Protein AF-A0A519W8C9-F1 (afdb_monomer_lite)

Secondary structure (DSSP, 8-state):
-------PPP--HHHHHHHHHHHHHHHHHHHHHSPPHHHHHHHHHHH--SHHHHHHHHHHHHHHHTT-HHHHHHHHHHHHTS---HHHHHHHHHHSPPPP-----------

pLDDT: mean 79.8, std 12.09, range [43.94, 95.12]

Structure (mmCIF, N/CA/C/O backbone):
data_AF-A0A519W8C9-F1
#
_entry.id   AF-A0A519W8C9-F1
#
loop_
_atom_site.group_PDB
_atom_site.id
_atom_site.type_symbol
_atom_site.label_atom_id
_atom_site.label_alt_id
_atom_site.label_comp_id
_atom_site.label_asym_id
_atom_site.label_entity_id
_atom_site.label_seq_id
_atom_site.pdbx_PDB_ins_code
_atom_site.Cartn_x
_atom_site.Cartn_y
_atom_site.Cartn_z
_atom_site.occupancy
_atom_site.B_iso_or_equiv
_atom_site.auth_seq_id
_atom_site.auth_comp_id
_atom_site.auth_asym_id
_atom_site.auth_atom_id
_atom_site.pdbx_PDB_model_num
ATOM 1 N N . MET A 1 1 ? 55.620 5.987 -54.982 1.00 43.94 1 MET A N 1
ATOM 2 C CA . MET A 1 1 ? 54.775 4.974 -54.317 1.00 43.94 1 MET A CA 1
ATOM 3 C C . MET A 1 1 ? 53.978 5.695 -53.253 1.00 43.94 1 MET A C 1
ATOM 5 O O . MET A 1 1 ? 54.571 6.115 -52.272 1.00 43.94 1 MET A O 1
ATOM 9 N N . GLU A 1 2 ? 52.681 5.900 -53.456 1.00 46.25 2 GLU A N 1
ATOM 10 C CA . GLU A 1 2 ? 51.844 6.570 -52.458 1.00 46.25 2 GLU A CA 1
ATOM 11 C C . GLU A 1 2 ? 50.663 5.658 -52.134 1.00 46.25 2 GLU A C 1
ATOM 13 O O . GLU A 1 2 ? 49.745 5.472 -52.930 1.00 46.25 2 GLU A O 1
ATOM 18 N N . GLN A 1 3 ? 50.754 4.983 -50.989 1.00 51.84 3 GLN A N 1
ATOM 19 C CA . GLN A 1 3 ? 49.694 4.116 -50.492 1.00 51.84 3 GLN A CA 1
ATOM 20 C C . GLN A 1 3 ? 48.694 4.973 -49.718 1.00 51.84 3 GLN A C 1
ATOM 22 O O . GLN A 1 3 ? 48.866 5.239 -48.529 1.00 51.84 3 GLN A O 1
ATOM 27 N N . VAL A 1 4 ? 47.638 5.413 -50.404 1.00 57.66 4 VAL A N 1
ATOM 28 C CA . VAL A 1 4 ? 46.504 6.103 -49.781 1.00 57.66 4 VAL A CA 1
ATOM 29 C C . VAL A 1 4 ? 45.791 5.113 -48.856 1.00 57.66 4 VAL A C 1
ATOM 31 O O . VAL A 1 4 ? 45.045 4.238 -49.303 1.00 57.66 4 VAL A O 1
ATOM 34 N N . GLN A 1 5 ? 46.035 5.228 -47.549 1.00 60.78 5 GLN A N 1
ATOM 35 C CA . GLN A 1 5 ? 45.353 4.427 -46.536 1.00 60.78 5 GLN A CA 1
ATOM 36 C C . GLN A 1 5 ? 43.842 4.695 -46.592 1.00 60.78 5 GLN A C 1
ATOM 38 O O . GLN A 1 5 ? 43.345 5.733 -46.150 1.00 60.78 5 GLN A O 1
ATOM 43 N N . LYS A 1 6 ? 43.082 3.736 -47.130 1.00 59.72 6 LYS A N 1
ATOM 44 C CA . LYS A 1 6 ? 41.616 3.759 -47.110 1.00 59.72 6 LYS A CA 1
ATOM 45 C C . LYS A 1 6 ? 41.137 3.652 -45.660 1.00 59.72 6 LYS A C 1
ATOM 47 O O . LYS A 1 6 ? 41.199 2.581 -45.057 1.00 59.72 6 LYS A O 1
ATOM 52 N N . LYS A 1 7 ? 40.637 4.757 -45.095 1.00 62.62 7 LYS A N 1
ATOM 53 C CA . LYS A 1 7 ? 39.980 4.767 -43.778 1.00 62.62 7 LYS A CA 1
ATOM 54 C C . LYS A 1 7 ? 38.818 3.765 -43.788 1.00 62.62 7 LYS A C 1
ATOM 56 O O . LYS A 1 7 ? 37.851 3.946 -44.527 1.00 62.62 7 LYS A O 1
ATOM 61 N N . LYS A 1 8 ? 38.906 2.707 -42.971 1.00 63.75 8 LYS A N 1
ATOM 62 C CA . LYS A 1 8 ? 37.809 1.746 -42.776 1.00 63.75 8 LYS A CA 1
ATOM 63 C C . LYS A 1 8 ? 36.583 2.504 -42.253 1.00 63.75 8 LYS A C 1
ATOM 65 O O . LYS A 1 8 ? 36.662 3.160 -41.213 1.00 63.75 8 LYS A O 1
ATOM 70 N N . LYS A 1 9 ? 35.460 2.450 -42.981 1.00 66.25 9 LYS A N 1
ATOM 71 C CA . LYS A 1 9 ? 34.172 2.975 -42.501 1.00 66.25 9 LYS A CA 1
ATOM 72 C C . LYS A 1 9 ? 33.843 2.250 -41.195 1.00 66.25 9 LYS A C 1
ATOM 74 O O . LYS A 1 9 ? 33.761 1.030 -41.184 1.00 66.25 9 LYS A O 1
ATOM 79 N N . LYS A 1 10 ? 33.707 2.994 -40.093 1.00 67.88 10 LYS A N 1
ATOM 80 C CA . LYS A 1 10 ? 33.289 2.422 -38.808 1.00 67.88 10 LYS A CA 1
ATOM 81 C C . LYS A 1 10 ? 31.873 1.873 -38.961 1.00 67.88 10 LYS A C 1
ATOM 83 O O . LYS A 1 10 ? 30.956 2.634 -39.277 1.00 67.88 10 LYS A O 1
ATOM 88 N N . ASP A 1 11 ? 31.704 0.578 -38.724 1.00 76.50 11 ASP A N 1
ATOM 89 C CA . ASP A 1 11 ? 30.386 -0.037 -38.672 1.00 76.50 11 ASP A CA 1
ATOM 90 C C . ASP A 1 11 ? 29.624 0.528 -37.476 1.00 76.50 11 ASP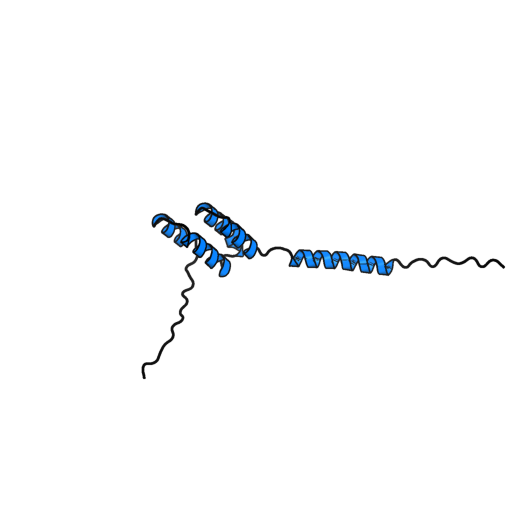 A C 1
ATOM 92 O O . ASP A 1 11 ? 30.017 0.358 -36.326 1.00 76.50 11 ASP A O 1
ATOM 96 N N . LYS A 1 12 ? 28.527 1.238 -37.751 1.00 79.06 12 LYS A N 1
ATOM 97 C CA . LYS A 1 12 ? 27.653 1.808 -36.715 1.00 79.06 12 LYS A CA 1
ATOM 98 C C . LYS A 1 12 ? 26.656 0.783 -36.162 1.00 79.06 12 LYS A C 1
ATOM 100 O O . LYS A 1 12 ? 25.998 1.061 -35.169 1.00 79.06 12 LYS A O 1
ATOM 105 N N . LYS A 1 13 ? 26.558 -0.409 -36.771 1.00 80.94 13 LYS A N 1
ATOM 106 C CA . LYS A 1 13 ? 25.659 -1.501 -36.346 1.00 80.94 13 LYS A CA 1
ATOM 107 C C . LYS A 1 13 ? 25.809 -1.872 -34.858 1.00 80.94 13 LYS A C 1
ATOM 109 O O . LYS A 1 13 ? 24.781 -1.941 -34.189 1.00 80.94 13 LYS A O 1
ATOM 114 N N . PRO A 1 14 ? 27.030 -2.025 -34.301 1.00 87.19 14 PRO A N 1
ATOM 115 C CA . PRO A 1 14 ? 27.206 -2.314 -32.878 1.00 87.19 14 PRO A CA 1
ATOM 116 C C . PRO A 1 14 ? 26.705 -1.175 -31.984 1.00 87.19 14 PRO A C 1
ATOM 118 O O . PRO A 1 14 ? 26.200 -1.425 -30.898 1.00 87.19 14 PRO A O 1
ATOM 121 N N . LEU A 1 15 ? 26.795 0.075 -32.453 1.00 87.06 15 LEU A N 1
ATOM 122 C CA . LEU A 1 15 ? 26.340 1.247 -31.706 1.00 87.06 15 LEU A CA 1
ATOM 123 C C . LEU A 1 15 ? 24.809 1.288 -31.596 1.00 87.06 15 LEU A C 1
ATOM 125 O O . LEU A 1 15 ? 24.284 1.605 -30.535 1.00 87.06 15 LEU A O 1
ATOM 129 N N . TYR A 1 16 ? 24.092 0.919 -32.662 1.00 89.69 16 TYR A N 1
ATOM 130 C CA . TYR A 1 16 ? 22.630 0.802 -32.627 1.00 89.69 16 TYR A CA 1
ATOM 131 C C . TYR A 1 16 ? 22.162 -0.351 -31.735 1.00 89.69 16 TYR A C 1
ATOM 133 O O . TYR A 1 16 ? 21.190 -0.194 -31.003 1.00 89.69 16 TYR A O 1
ATOM 141 N N . ILE A 1 17 ? 22.874 -1.482 -31.752 1.00 90.38 17 ILE A N 1
ATOM 142 C CA . ILE A 1 17 ? 22.605 -2.619 -30.858 1.00 90.38 17 ILE A CA 1
ATOM 143 C C . ILE A 1 17 ? 22.821 -2.214 -29.395 1.00 90.38 17 ILE A C 1
ATOM 145 O O . ILE A 1 17 ? 21.973 -2.494 -28.551 1.00 90.38 17 ILE A O 1
ATOM 149 N N . LEU A 1 18 ? 23.910 -1.496 -29.102 1.00 91.19 18 LEU A N 1
ATOM 150 C CA . LEU A 1 18 ? 24.197 -0.985 -27.762 1.00 91.19 18 LEU A CA 1
ATOM 151 C C . LEU A 1 18 ? 23.124 0.004 -27.289 1.00 91.19 18 LEU A C 1
ATOM 153 O O . LEU A 1 18 ? 22.672 -0.070 -26.150 1.00 91.19 18 LEU A O 1
ATOM 157 N N . PHE A 1 19 ? 22.690 0.909 -28.169 1.00 93.75 19 PHE A N 1
ATOM 158 C CA . PHE A 1 19 ? 21.631 1.863 -27.853 1.00 93.75 19 PHE A CA 1
ATOM 159 C C . PHE A 1 19 ? 20.293 1.162 -27.591 1.00 93.75 19 PHE A C 1
ATOM 161 O O . PHE A 1 19 ? 19.629 1.463 -26.603 1.00 93.75 19 PHE A O 1
ATOM 168 N N . GLY A 1 20 ? 19.926 0.182 -28.422 1.00 94.44 20 GLY A N 1
ATOM 169 C CA . GLY A 1 20 ? 18.727 -0.631 -28.210 1.00 94.44 20 GLY A CA 1
ATOM 170 C C . GLY A 1 20 ? 18.757 -1.370 -26.871 1.00 94.44 20 GLY A C 1
ATOM 171 O O . GLY A 1 20 ? 17.765 -1.358 -26.145 1.00 94.44 20 GLY A O 1
ATOM 172 N N . PHE A 1 21 ? 19.912 -1.933 -26.503 1.00 94.75 21 PHE A N 1
ATOM 173 C CA . PHE A 1 21 ? 20.099 -2.564 -25.199 1.00 94.75 21 PHE A CA 1
ATOM 174 C C . PHE A 1 21 ? 19.929 -1.570 -24.045 1.00 94.75 21 PHE A C 1
ATOM 176 O O . PHE A 1 21 ? 19.213 -1.865 -23.097 1.00 94.75 21 PHE A O 1
ATOM 183 N N . LEU A 1 22 ? 20.523 -0.377 -24.136 1.00 94.69 22 LEU A N 1
ATOM 184 C CA . LEU A 1 22 ? 20.382 0.679 -23.126 1.00 94.69 22 LEU A CA 1
ATOM 185 C C . LEU A 1 22 ? 18.927 1.114 -22.931 1.00 94.6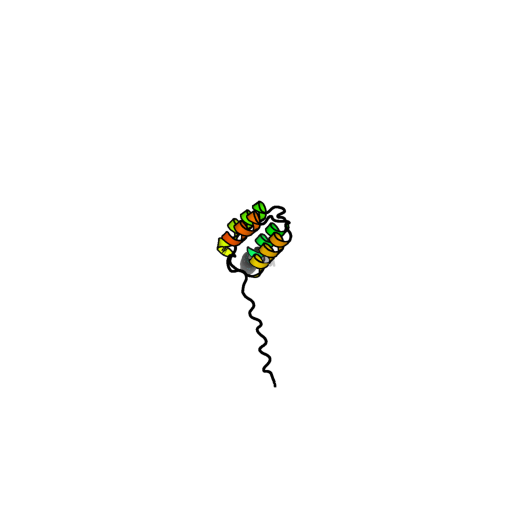9 22 LEU A C 1
ATOM 187 O O . LEU A 1 22 ? 18.478 1.254 -21.795 1.00 94.69 22 LEU A O 1
ATOM 191 N N . VAL A 1 23 ? 18.183 1.298 -24.024 1.00 95.12 23 VAL A N 1
ATOM 192 C CA . VAL A 1 23 ? 16.764 1.676 -23.966 1.00 95.12 23 VAL A CA 1
ATOM 193 C C . VAL A 1 23 ? 15.928 0.558 -23.344 1.00 95.12 23 VAL A C 1
ATOM 195 O O . VAL A 1 23 ? 15.131 0.819 -22.444 1.00 95.12 23 VAL A O 1
ATOM 198 N N . PHE A 1 24 ? 16.133 -0.688 -23.777 1.00 94.94 24 PHE A N 1
ATOM 199 C CA . PHE A 1 24 ? 15.428 -1.842 -23.220 1.00 94.94 24 PHE A CA 1
ATOM 200 C C . PHE A 1 24 ? 15.736 -2.031 -21.731 1.00 94.94 24 PHE A C 1
ATOM 202 O O . PHE A 1 24 ? 14.828 -2.210 -20.925 1.00 94.94 24 PHE A O 1
ATOM 209 N N . PHE A 1 25 ? 17.009 -1.936 -21.352 1.00 94.50 25 PHE A N 1
ATOM 210 C CA . PHE A 1 25 ? 17.440 -2.073 -19.968 1.00 94.50 25 PHE A CA 1
ATOM 211 C C . PHE A 1 25 ? 16.893 -0.939 -19.093 1.00 94.50 25 PHE A C 1
ATOM 213 O O . PHE A 1 25 ? 16.413 -1.193 -17.993 1.00 94.50 25 PHE A O 1
ATOM 220 N N . GLY A 1 26 ? 16.878 0.300 -19.594 1.00 93.12 26 GLY A N 1
ATOM 221 C CA . GLY A 1 26 ? 16.255 1.429 -18.901 1.00 93.12 26 GLY A CA 1
ATOM 222 C C . GLY A 1 26 ? 14.760 1.214 -18.648 1.00 93.12 26 GLY A C 1
ATOM 223 O O . GLY A 1 26 ? 14.294 1.416 -17.528 1.00 93.12 26 GLY A O 1
ATOM 224 N N . LEU A 1 27 ? 14.022 0.732 -19.655 1.00 90.88 27 LEU A N 1
ATOM 225 C CA . LEU A 1 27 ? 12.606 0.371 -19.512 1.00 90.88 27 LEU A CA 1
ATOM 226 C C . LEU A 1 27 ? 12.399 -0.768 -18.508 1.00 90.88 27 LEU A C 1
ATOM 228 O O . LEU A 1 27 ? 11.477 -0.717 -17.698 1.00 90.88 27 LEU A O 1
ATOM 232 N N . PHE A 1 28 ? 13.267 -1.777 -18.529 1.00 92.06 28 PHE A N 1
ATOM 233 C CA . PHE A 1 28 ? 13.204 -2.903 -17.604 1.00 92.06 28 PHE A CA 1
ATOM 234 C C . PHE A 1 28 ? 13.404 -2.462 -16.149 1.00 92.06 28 PHE A C 1
ATOM 236 O O . PHE A 1 28 ? 12.600 -2.798 -15.282 1.00 92.06 28 PHE A O 1
ATOM 243 N N . ILE A 1 29 ? 14.430 -1.646 -15.888 1.00 90.06 29 ILE A N 1
ATOM 244 C CA . ILE A 1 29 ? 14.673 -1.085 -14.555 1.00 90.06 29 ILE A CA 1
ATOM 245 C C . ILE A 1 29 ? 13.501 -0.205 -14.120 1.00 90.06 29 ILE A C 1
ATOM 247 O O . ILE A 1 29 ? 13.064 -0.319 -12.979 1.00 90.06 29 ILE A O 1
ATOM 251 N N . TYR A 1 30 ? 12.948 0.622 -15.010 1.00 86.50 30 TYR A N 1
ATOM 252 C CA . TYR A 1 30 ? 11.770 1.442 -14.710 1.00 86.50 30 TYR A CA 1
ATOM 253 C C . TYR A 1 30 ? 10.560 0.599 -14.277 1.00 86.50 30 TYR A C 1
ATOM 255 O O . TYR A 1 30 ? 9.895 0.930 -13.298 1.00 86.50 30 TYR A O 1
ATOM 263 N N . LEU A 1 31 ? 10.301 -0.523 -14.954 1.00 82.75 31 LEU A N 1
ATOM 264 C CA . LEU A 1 31 ? 9.199 -1.418 -14.594 1.00 82.75 31 LEU A CA 1
ATOM 265 C C . LEU A 1 31 ? 9.411 -2.105 -13.237 1.00 82.75 31 LEU A C 1
ATOM 267 O O . LEU A 1 31 ? 8.448 -2.259 -12.492 1.00 82.75 31 LEU A O 1
ATOM 271 N N . ILE A 1 32 ? 10.648 -2.480 -12.897 1.00 82.75 32 ILE A N 1
ATOM 272 C CA . ILE A 1 32 ? 10.970 -3.129 -11.612 1.00 82.75 32 ILE A CA 1
ATOM 273 C C . ILE A 1 32 ? 11.014 -2.131 -10.452 1.00 82.75 32 ILE A C 1
ATOM 275 O O . ILE A 1 32 ? 10.683 -2.475 -9.322 1.00 82.75 32 ILE A O 1
ATOM 279 N N . THR A 1 33 ? 11.439 -0.895 -10.712 1.00 77.75 33 THR A N 1
ATOM 280 C CA . THR A 1 33 ? 11.571 0.144 -9.678 1.00 77.75 33 THR A CA 1
ATOM 281 C C . THR A 1 33 ? 10.263 0.859 -9.368 1.00 77.75 33 THR A C 1
ATOM 283 O O . THR A 1 33 ? 10.221 1.625 -8.404 1.00 77.75 33 THR A O 1
ATOM 286 N N . ARG A 1 34 ? 9.189 0.620 -10.138 1.00 72.94 34 ARG 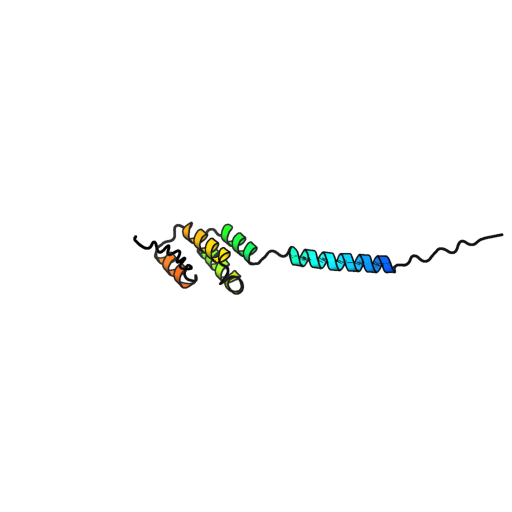A N 1
ATOM 287 C CA . ARG A 1 34 ? 7.869 1.166 -9.820 1.00 72.94 34 ARG A CA 1
ATOM 288 C C . ARG A 1 34 ? 7.441 0.643 -8.440 1.00 72.94 34 ARG A C 1
ATOM 290 O O . ARG A 1 34 ? 7.314 -0.572 -8.283 1.00 72.94 34 ARG A O 1
ATOM 297 N N . PRO A 1 35 ? 7.216 1.523 -7.447 1.00 71.81 35 PRO A N 1
ATOM 298 C CA . PRO A 1 35 ? 6.767 1.088 -6.132 1.00 71.81 35 PRO A CA 1
ATOM 299 C C . PRO A 1 35 ? 5.433 0.354 -6.273 1.00 71.81 35 PRO A C 1
ATOM 301 O O . PRO A 1 35 ? 4.577 0.753 -7.068 1.00 71.81 35 PRO A O 1
ATOM 304 N N . SER A 1 36 ? 5.264 -0.739 -5.530 1.00 80.12 36 SER A N 1
ATOM 305 C CA . SER A 1 36 ? 3.981 -1.433 -5.498 1.00 80.12 36 SER A CA 1
ATOM 306 C C . SER A 1 36 ? 2.943 -0.524 -4.843 1.00 80.12 36 SER A C 1
ATOM 308 O O . SER A 1 36 ? 3.255 0.150 -3.854 1.00 80.12 36 SER A O 1
ATOM 310 N N . SER A 1 37 ? 1.706 -0.537 -5.350 1.00 81.38 37 SER A N 1
ATOM 311 C CA . SER A 1 37 ? 0.587 0.208 -4.751 1.00 81.38 37 SER A CA 1
ATOM 312 C C . SER A 1 37 ? 0.448 -0.105 -3.258 1.00 81.38 37 SER A C 1
ATOM 314 O O . SER A 1 37 ? 0.153 0.770 -2.456 1.00 81.38 37 SER A O 1
ATOM 316 N N . GLN A 1 38 ? 0.756 -1.346 -2.875 1.00 83.81 38 GLN A N 1
ATOM 317 C CA . GLN A 1 38 ? 0.809 -1.817 -1.497 1.00 83.81 38 GLN A CA 1
ATOM 318 C C . GLN A 1 38 ? 1.843 -1.063 -0.644 1.00 83.81 38 GLN A C 1
ATOM 320 O O . GLN A 1 38 ? 1.515 -0.549 0.424 1.00 83.81 38 GLN A O 1
ATOM 325 N N . SER A 1 39 ? 3.087 -0.944 -1.123 1.00 84.44 39 SER A N 1
ATOM 326 C CA . SER A 1 39 ? 4.147 -0.229 -0.401 1.00 84.44 39 SER A CA 1
ATOM 327 C C . SER A 1 39 ? 3.834 1.260 -0.228 1.00 84.44 39 SER A C 1
ATOM 329 O O . SER A 1 39 ? 4.117 1.839 0.824 1.00 84.44 39 SER A O 1
ATOM 331 N N . GLU A 1 40 ? 3.211 1.872 -1.237 1.00 87.12 40 GLU A N 1
ATOM 332 C CA . GLU A 1 40 ? 2.789 3.271 -1.211 1.00 87.12 40 GLU A CA 1
ATOM 333 C C . GLU A 1 40 ? 1.633 3.481 -0.224 1.00 87.12 40 GLU A C 1
ATOM 335 O O . GLU A 1 40 ? 1.704 4.365 0.632 1.00 87.12 40 GLU A O 1
ATOM 340 N N . ALA A 1 41 ? 0.635 2.593 -0.246 1.00 88.00 41 ALA A N 1
ATOM 341 C CA . ALA A 1 41 ? -0.497 2.617 0.672 1.00 88.00 41 ALA A CA 1
ATOM 342 C C . ALA A 1 41 ? -0.068 2.432 2.138 1.00 88.00 41 ALA A C 1
ATOM 344 O O . ALA A 1 41 ? -0.503 3.182 3.013 1.00 88.00 41 ALA A O 1
ATOM 345 N N . ILE A 1 42 ? 0.846 1.494 2.418 1.00 88.00 42 ILE A N 1
ATOM 346 C CA . ILE A 1 42 ? 1.407 1.290 3.766 1.00 88.00 42 ILE A CA 1
ATOM 347 C C . ILE A 1 42 ? 2.202 2.523 4.218 1.00 88.00 42 ILE A C 1
ATOM 349 O O . ILE A 1 42 ? 2.143 2.912 5.388 1.00 88.00 42 ILE A O 1
ATOM 353 N N . LYS A 1 43 ? 2.944 3.169 3.312 1.00 88.06 43 LYS A N 1
ATOM 354 C CA . LYS A 1 43 ? 3.684 4.398 3.628 1.00 88.06 43 LYS A CA 1
ATOM 355 C C . LYS A 1 43 ? 2.734 5.542 3.990 1.00 88.06 43 LYS A C 1
ATOM 357 O O . LYS A 1 43 ? 2.962 6.196 5.007 1.00 88.06 43 LYS A O 1
ATOM 362 N N . GLU A 1 44 ? 1.664 5.737 3.221 1.00 88.19 44 GLU A N 1
ATOM 363 C CA . GLU A 1 44 ? 0.634 6.748 3.503 1.00 88.19 44 GLU A CA 1
ATOM 364 C C . GLU A 1 44 ? -0.125 6.461 4.811 1.00 88.19 44 GLU A C 1
ATOM 366 O O . GLU A 1 44 ? -0.330 7.370 5.623 1.00 88.19 44 GLU A O 1
ATOM 371 N N . LEU A 1 45 ? -0.459 5.194 5.085 1.00 89.06 45 LEU A N 1
ATOM 372 C CA . LEU A 1 45 ? -1.042 4.761 6.364 1.00 89.06 45 LEU A CA 1
ATOM 373 C C . LEU A 1 45 ? -0.131 5.087 7.551 1.00 89.06 45 LEU A C 1
ATOM 375 O O . LEU A 1 45 ? -0.594 5.554 8.594 1.00 89.06 45 LEU A O 1
ATOM 379 N N . LYS A 1 46 ? 1.182 4.876 7.410 1.00 85.50 46 LYS A N 1
ATOM 380 C CA . LYS A 1 46 ? 2.150 5.188 8.472 1.00 85.50 46 LYS A CA 1
ATOM 381 C C . LYS A 1 46 ? 2.210 6.682 8.767 1.00 85.50 46 LYS A C 1
ATOM 383 O O . LYS A 1 46 ? 2.273 7.037 9.945 1.00 85.50 46 LYS A O 1
ATOM 388 N N . THR A 1 47 ? 2.134 7.526 7.738 1.00 87.06 47 THR A N 1
ATOM 389 C CA . THR A 1 47 ? 2.115 8.994 7.867 1.00 87.06 47 THR A CA 1
ATOM 390 C C . THR A 1 47 ? 0.757 9.570 8.264 1.00 87.06 47 THR A C 1
ATOM 392 O O . THR A 1 47 ? 0.680 10.749 8.585 1.00 87.06 47 THR A O 1
ATOM 395 N N . SER A 1 48 ? -0.306 8.767 8.251 1.00 86.69 48 SER A N 1
ATOM 396 C CA . SER A 1 48 ? -1.638 9.187 8.688 1.00 86.69 48 SER A CA 1
ATOM 397 C C . SER A 1 48 ? -1.685 9.311 10.214 1.00 86.69 48 SER A C 1
ATOM 399 O O . SER A 1 48 ? -1.166 8.443 10.926 1.00 86.69 48 SER A O 1
ATOM 401 N N . PHE A 1 49 ? -2.311 10.371 10.728 1.00 80.94 49 PHE A N 1
ATOM 402 C CA . PHE A 1 49 ? -2.415 10.620 12.175 1.00 80.94 49 PHE A CA 1
ATOM 403 C C . PHE A 1 49 ? -3.855 10.596 12.680 1.00 80.94 49 PHE A C 1
ATOM 405 O O . PHE A 1 49 ? -4.067 10.341 13.862 1.00 80.94 49 PHE A O 1
ATOM 412 N N . ASN A 1 50 ? -4.834 10.804 11.797 1.00 84.06 50 ASN A N 1
ATOM 413 C CA . ASN A 1 50 ? -6.246 10.823 12.153 1.00 84.06 50 ASN A CA 1
ATOM 414 C C . ASN A 1 50 ? -7.024 9.709 11.450 1.00 84.06 50 ASN A C 1
ATOM 416 O O . ASN A 1 50 ? -6.633 9.218 10.390 1.00 84.06 50 ASN A O 1
ATOM 420 N N . LYS A 1 51 ? -8.197 9.372 11.997 1.00 84.94 51 LYS A N 1
ATOM 421 C CA . LYS A 1 51 ? -9.131 8.418 11.383 1.00 84.94 51 LYS A CA 1
ATOM 422 C C . LYS A 1 51 ? -9.495 8.796 9.941 1.00 84.94 51 LYS A C 1
ATOM 424 O O . LYS A 1 51 ? -9.474 7.935 9.071 1.00 84.94 51 LYS A O 1
ATOM 429 N N . LYS A 1 52 ? -9.780 10.079 9.682 1.00 86.12 52 LYS A N 1
ATOM 430 C CA . LYS A 1 52 ? -10.128 10.575 8.337 1.00 86.12 52 LYS A CA 1
ATOM 431 C C . LYS A 1 52 ? -9.014 10.356 7.315 1.00 86.12 52 LYS A C 1
ATOM 433 O O . LYS A 1 52 ? -9.306 10.068 6.160 1.00 86.12 52 LYS A O 1
ATOM 438 N N . ASP A 1 53 ? -7.756 10.463 7.737 1.00 87.75 53 ASP A N 1
ATOM 439 C CA . ASP A 1 53 ? -6.611 10.232 6.853 1.00 87.75 53 ASP A CA 1
ATOM 440 C C . ASP A 1 53 ? -6.541 8.749 6.474 1.00 87.75 53 ASP A C 1
ATOM 442 O O . ASP A 1 53 ? -6.421 8.408 5.302 1.00 87.75 53 ASP A O 1
ATOM 446 N N . ILE A 1 54 ? -6.718 7.863 7.459 1.00 87.38 54 ILE A N 1
ATOM 447 C CA . ILE A 1 54 ? -6.748 6.411 7.239 1.00 87.38 54 ILE A CA 1
ATOM 448 C C . ILE A 1 54 ? -7.907 6.023 6.318 1.00 87.38 54 ILE A C 1
ATOM 450 O O . ILE A 1 54 ? -7.727 5.220 5.406 1.00 87.38 54 ILE A O 1
ATOM 454 N N . GLU A 1 55 ? -9.084 6.610 6.525 1.00 89.06 55 GLU A N 1
ATOM 455 C CA . GLU A 1 55 ? -10.250 6.397 5.671 1.00 89.06 55 GLU A CA 1
ATOM 456 C C . GLU A 1 55 ? -9.986 6.871 4.233 1.00 89.06 55 GLU A C 1
ATOM 458 O O . GLU A 1 55 ? -10.280 6.158 3.275 1.00 89.06 55 GLU A O 1
ATOM 463 N N . MET A 1 56 ? -9.357 8.035 4.057 1.00 89.12 56 MET A N 1
ATOM 464 C CA . MET A 1 56 ? -8.991 8.545 2.735 1.00 89.12 56 MET A CA 1
ATOM 465 C C . MET A 1 56 ? -8.007 7.613 2.017 1.00 89.12 56 MET A C 1
ATOM 467 O O . MET A 1 56 ? -8.209 7.296 0.842 1.00 89.12 56 MET A O 1
ATOM 471 N N . VAL A 1 57 ? -6.981 7.130 2.724 1.00 90.25 57 VAL A N 1
ATOM 472 C CA . VAL A 1 57 ? -6.016 6.157 2.189 1.00 90.25 57 VAL A CA 1
ATOM 473 C C . VAL A 1 57 ? -6.719 4.843 1.840 1.00 90.25 57 VAL A C 1
ATOM 475 O O . VAL A 1 57 ? -6.485 4.286 0.768 1.00 90.25 57 VAL A O 1
ATOM 478 N N . TRP A 1 58 ? -7.657 4.383 2.673 1.00 89.38 58 TRP A N 1
ATOM 479 C CA . TRP A 1 58 ? -8.487 3.223 2.363 1.00 89.38 58 TRP A CA 1
ATOM 480 C C . TRP A 1 58 ? -9.262 3.410 1.059 1.00 89.38 58 TRP A C 1
ATOM 482 O O . TRP A 1 58 ? -9.123 2.597 0.151 1.00 89.38 58 TRP A O 1
ATOM 492 N N . TYR A 1 59 ? -10.033 4.488 0.902 1.00 90.25 59 TYR A N 1
ATOM 493 C CA . TYR A 1 59 ? -10.810 4.706 -0.324 1.00 90.25 59 TYR A CA 1
ATOM 494 C C . TYR A 1 59 ? -9.946 4.898 -1.572 1.00 90.25 59 TYR A C 1
ATOM 496 O O . TYR A 1 59 ? -10.375 4.508 -2.659 1.00 90.25 59 TYR A O 1
ATOM 504 N N . LYS A 1 60 ? -8.741 5.454 -1.419 1.00 90.75 60 LYS A N 1
ATOM 505 C CA . LYS A 1 60 ? -7.779 5.641 -2.509 1.00 90.75 60 LYS A CA 1
ATOM 506 C C . LYS A 1 60 ? -7.233 4.313 -3.034 1.00 90.75 60 LYS A C 1
ATOM 508 O O . LYS A 1 60 ? -7.139 4.147 -4.245 1.00 90.75 60 LYS A O 1
ATOM 513 N N . TYR A 1 61 ? -6.912 3.374 -2.144 1.00 90.00 61 TYR A N 1
ATOM 514 C CA . TYR A 1 61 ? -6.240 2.124 -2.517 1.00 90.00 61 TYR A CA 1
ATOM 515 C C . TYR A 1 61 ? -7.134 0.881 -2.490 1.00 90.00 61 TYR A C 1
ATOM 517 O O . TYR A 1 61 ? -6.736 -0.158 -3.016 1.00 90.00 61 TYR A O 1
ATOM 525 N N . LYS A 1 62 ? -8.358 0.958 -1.948 1.00 85.94 62 LYS A N 1
ATOM 526 C CA . LYS A 1 62 ? -9.256 -0.206 -1.841 1.00 85.94 62 LYS A CA 1
ATOM 527 C C . LYS A 1 62 ? -9.541 -0.870 -3.185 1.00 85.94 62 LYS A C 1
ATOM 529 O O . LYS A 1 62 ? -9.751 -2.070 -3.207 1.00 85.94 62 LYS A O 1
ATOM 534 N N . ALA A 1 63 ? -9.575 -0.127 -4.292 1.00 86.56 63 ALA A N 1
ATOM 535 C CA . ALA A 1 63 ? -9.889 -0.709 -5.598 1.00 86.56 63 ALA A CA 1
ATOM 536 C C . ALA A 1 63 ? -8.884 -1.805 -5.990 1.00 86.56 63 ALA A C 1
ATOM 538 O O . ALA A 1 63 ? -9.285 -2.831 -6.532 1.00 86.56 63 ALA A O 1
ATOM 539 N N . ASP A 1 64 ? -7.614 -1.606 -5.633 1.00 83.62 64 ASP A N 1
ATOM 540 C CA . ASP A 1 64 ? -6.518 -2.507 -5.984 1.00 83.62 64 ASP A CA 1
ATOM 541 C C . ASP A 1 64 ? -6.125 -3.435 -4.824 1.00 83.62 64 ASP A C 1
ATOM 543 O O . ASP A 1 64 ? -5.675 -4.554 -5.053 1.00 83.62 64 ASP A O 1
ATOM 547 N N . LEU A 1 65 ? -6.294 -2.986 -3.574 1.00 87.69 65 LEU A N 1
ATOM 548 C CA . LEU A 1 65 ? -5.755 -3.649 -2.378 1.00 87.69 65 LEU A CA 1
ATOM 549 C C . LEU A 1 65 ? -6.824 -4.193 -1.417 1.00 87.69 65 LEU A C 1
ATOM 551 O O . LEU A 1 65 ? -6.496 -4.583 -0.301 1.00 87.69 65 LEU A O 1
ATOM 555 N N . TYR A 1 66 ? -8.106 -4.239 -1.801 1.00 83.44 66 TYR A N 1
ATOM 556 C CA . TYR A 1 66 ? -9.186 -4.693 -0.904 1.00 83.44 66 TYR A CA 1
ATOM 557 C C . TYR A 1 66 ? -8.955 -6.089 -0.298 1.00 83.44 66 TYR A C 1
ATOM 559 O O . TYR A 1 66 ? -9.380 -6.346 0.826 1.00 83.44 66 TYR A O 1
ATOM 567 N N . GLN A 1 67 ? -8.307 -6.987 -1.044 1.00 82.12 67 GLN A N 1
ATOM 568 C CA . GLN A 1 67 ? -8.016 -8.363 -0.625 1.00 82.12 67 GLN A CA 1
ATOM 569 C C . GLN A 1 67 ? -6.581 -8.549 -0.114 1.00 82.12 67 GLN A C 1
ATOM 571 O O . GLN A 1 67 ? -6.201 -9.664 0.233 1.00 82.12 67 GLN A O 1
ATOM 576 N N . ASP A 1 68 ? -5.780 -7.483 -0.079 1.00 85.44 68 ASP A N 1
ATOM 577 C CA . ASP A 1 68 ? -4.389 -7.554 0.354 1.00 85.44 68 ASP A CA 1
ATOM 578 C C . ASP A 1 68 ? -4.315 -7.650 1.885 1.00 85.44 68 ASP A C 1
ATOM 580 O O . ASP A 1 68 ? -4.699 -6.728 2.610 1.00 85.44 68 ASP A O 1
ATOM 584 N N . GLU A 1 69 ? -3.851 -8.793 2.393 1.00 83.44 69 GLU A N 1
ATOM 585 C CA . GLU A 1 69 ? -3.831 -9.070 3.834 1.00 83.44 69 GLU A CA 1
ATOM 586 C C . GLU A 1 69 ? -2.921 -8.110 4.605 1.00 83.44 69 GLU A C 1
ATOM 588 O O . GLU A 1 69 ? -3.258 -7.702 5.717 1.00 83.44 69 GLU A O 1
ATOM 593 N N . GLU A 1 70 ? -1.787 -7.722 4.023 1.00 85.62 70 GLU A N 1
ATOM 594 C CA . GLU A 1 70 ? -0.807 -6.856 4.674 1.00 85.62 70 GLU A CA 1
ATOM 595 C C . GLU A 1 70 ? -1.330 -5.416 4.775 1.00 85.62 70 GLU A C 1
ATOM 597 O O . GLU A 1 70 ? -1.258 -4.804 5.844 1.00 85.62 70 GLU A O 1
ATOM 602 N N . PHE A 1 71 ? -1.958 -4.903 3.714 1.00 87.31 71 PHE A N 1
ATOM 603 C CA . PHE A 1 71 ? -2.647 -3.614 3.728 1.00 87.31 71 PHE A CA 1
ATOM 604 C C . PHE A 1 71 ? -3.799 -3.596 4.741 1.00 87.31 71 PHE A C 1
ATOM 606 O O . PHE A 1 71 ? -3.926 -2.647 5.523 1.00 87.31 71 PHE A O 1
ATOM 613 N N . LEU A 1 72 ? -4.611 -4.656 4.788 1.00 86.50 72 LEU A N 1
ATOM 614 C CA . LEU A 1 72 ? -5.696 -4.790 5.764 1.00 86.50 72 LEU A CA 1
ATOM 615 C C . LEU A 1 72 ? -5.179 -4.827 7.204 1.00 86.50 72 LEU A C 1
ATOM 617 O O . LEU A 1 72 ? -5.755 -4.188 8.090 1.00 86.50 72 LEU A O 1
ATOM 621 N N . LEU A 1 73 ? -4.100 -5.568 7.449 1.00 87.06 73 LEU A N 1
ATOM 622 C CA . LEU A 1 73 ? -3.499 -5.710 8.769 1.00 87.06 73 LEU A CA 1
ATOM 623 C C . LEU A 1 73 ? -2.896 -4.388 9.242 1.00 87.06 73 LEU A C 1
ATOM 625 O O . LEU A 1 73 ? -3.186 -3.962 10.360 1.00 87.06 73 LEU A O 1
ATOM 629 N N . GLU A 1 74 ? -2.124 -3.703 8.398 1.00 87.44 74 GLU A N 1
ATOM 630 C CA . GLU A 1 74 ? -1.547 -2.395 8.726 1.00 87.44 74 GLU A CA 1
ATOM 631 C C . GLU A 1 74 ? -2.637 -1.334 8.937 1.00 87.44 74 GLU A C 1
ATOM 633 O O . GLU A 1 74 ? -2.556 -0.568 9.901 1.00 87.44 74 GLU A O 1
ATOM 638 N N . THR A 1 75 ? -3.705 -1.338 8.128 1.00 88.06 75 THR A N 1
ATOM 639 C CA . THR A 1 75 ? -4.864 -0.448 8.323 1.00 88.06 75 THR A CA 1
ATOM 640 C C . THR A 1 75 ? -5.502 -0.670 9.695 1.00 88.06 75 THR A C 1
ATOM 642 O O . THR A 1 75 ? -5.686 0.280 10.458 1.00 88.06 75 THR A O 1
ATOM 645 N N . ARG A 1 76 ? -5.792 -1.928 10.059 1.00 86.56 76 ARG A N 1
ATOM 646 C CA . ARG A 1 76 ? -6.374 -2.263 11.371 1.00 86.56 76 ARG A CA 1
ATOM 647 C C . ARG A 1 76 ? -5.444 -1.909 12.516 1.00 86.56 76 ARG A C 1
ATOM 649 O O . ARG A 1 76 ? -5.885 -1.293 13.476 1.00 86.56 76 ARG A O 1
ATOM 656 N N . LYS A 1 77 ? -4.160 -2.244 12.405 1.00 86.88 77 LYS A N 1
ATOM 657 C CA . LYS A 1 77 ? -3.143 -1.934 13.414 1.00 86.88 77 LYS A CA 1
ATO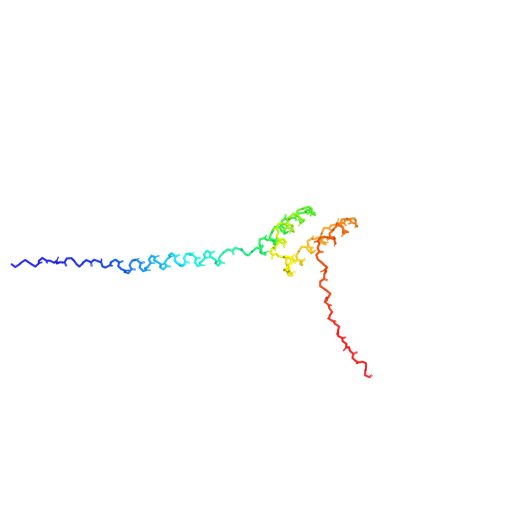M 658 C C . LYS A 1 77 ? -3.047 -0.432 13.659 1.00 86.88 77 LYS A C 1
ATOM 660 O O . LYS A 1 77 ? -2.962 0.001 14.804 1.00 86.88 77 LYS A O 1
ATOM 665 N N . LYS A 1 78 ? -3.100 0.372 12.596 1.00 86.44 78 LYS A N 1
ATOM 666 C CA . LYS A 1 78 ? -3.093 1.830 12.706 1.00 86.44 78 LYS A CA 1
ATOM 667 C C . LYS A 1 78 ? -4.366 2.352 13.377 1.00 86.44 78 LYS A C 1
ATOM 669 O O . LYS A 1 78 ? -4.251 3.193 14.261 1.00 86.44 78 LYS A O 1
ATOM 674 N N . LEU A 1 79 ? -5.539 1.822 13.022 1.00 85.12 79 LEU A N 1
ATOM 675 C CA . LEU A 1 79 ? -6.808 2.160 13.679 1.00 85.12 79 LEU A CA 1
ATOM 676 C C . LEU A 1 79 ? -6.829 1.750 15.158 1.00 85.12 79 LEU A C 1
ATOM 678 O O . LEU A 1 79 ? -7.303 2.520 15.979 1.00 85.12 79 LEU A O 1
ATOM 682 N N . SER A 1 80 ? -6.274 0.591 15.517 1.00 82.31 80 SER A N 1
ATOM 683 C CA . SER A 1 80 ? -6.159 0.141 16.912 1.00 82.31 80 SER A CA 1
ATOM 684 C C . SER A 1 80 ? -5.183 0.977 17.740 1.00 82.31 80 SER A C 1
ATOM 686 O O . SER A 1 80 ? -5.328 1.050 18.955 1.00 82.31 80 SER A O 1
ATOM 688 N N . ASN A 1 81 ? -4.192 1.605 17.101 1.00 84.44 81 ASN A N 1
ATOM 689 C CA . ASN A 1 81 ? -3.280 2.538 17.766 1.00 84.44 81 ASN A CA 1
ATOM 690 C C . ASN A 1 81 ? -3.908 3.921 17.993 1.00 84.44 81 ASN A C 1
ATOM 692 O O . ASN A 1 81 ? -3.348 4.726 18.737 1.00 84.44 81 ASN A O 1
ATOM 696 N N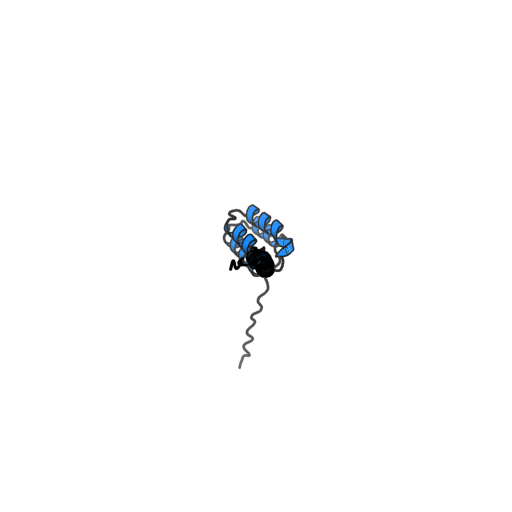 . LEU A 1 82 ? -5.029 4.224 17.337 1.00 82.00 82 LEU A N 1
ATOM 697 C CA . LEU A 1 82 ? -5.803 5.424 17.618 1.00 82.00 82 LEU A CA 1
ATOM 698 C C . LEU A 1 82 ? -6.729 5.141 18.805 1.00 82.00 82 LEU A C 1
ATOM 700 O O . LEU A 1 82 ? -7.411 4.121 18.840 1.00 82.00 82 LEU A O 1
ATOM 704 N N . ASN A 1 83 ? -6.782 6.068 19.763 1.00 76.75 83 ASN A N 1
ATOM 705 C CA . ASN A 1 83 ? -7.769 6.042 20.846 1.00 76.75 83 ASN A CA 1
ATOM 706 C C . ASN A 1 83 ? -9.152 6.425 20.290 1.00 76.75 83 ASN A C 1
ATOM 708 O O . ASN A 1 83 ? -9.622 7.540 20.505 1.00 76.75 83 ASN A O 1
ATOM 712 N N . LEU A 1 84 ? -9.754 5.525 19.510 1.00 79.38 84 LEU A N 1
ATOM 713 C CA . LEU A 1 84 ? -11.060 5.712 18.880 1.00 79.38 84 LEU A CA 1
ATOM 714 C C . LEU A 1 84 ? -12.189 5.518 19.894 1.00 79.38 84 LEU A C 1
ATOM 716 O O . LEU A 1 84 ? -12.112 4.668 20.781 1.00 79.38 84 LEU A O 1
ATOM 720 N N . THR A 1 85 ? -13.258 6.285 19.721 1.00 80.31 85 THR A N 1
ATOM 721 C CA . THR A 1 85 ? -14.516 6.110 20.459 1.00 80.31 85 THR A CA 1
ATOM 722 C C . THR A 1 85 ? -15.341 4.936 19.912 1.00 80.31 85 THR A C 1
ATOM 724 O O . THR A 1 85 ? -15.148 4.491 18.778 1.00 80.31 85 THR A O 1
ATOM 727 N N . ASP A 1 86 ? -16.303 4.434 20.693 1.00 76.69 86 ASP A N 1
ATOM 728 C CA . ASP A 1 86 ? -17.167 3.308 20.289 1.00 76.69 86 ASP A CA 1
ATOM 729 C C . ASP A 1 86 ? -17.982 3.595 19.014 1.00 76.69 86 ASP A C 1
ATOM 731 O O . ASP A 1 86 ? -18.231 2.701 18.199 1.00 76.69 86 ASP A O 1
ATOM 735 N N . GLU A 1 87 ? -18.376 4.854 18.812 1.00 78.38 87 GLU A N 1
ATOM 736 C CA . GLU A 1 87 ? -19.048 5.317 17.593 1.00 78.38 87 GLU A CA 1
ATOM 737 C C . GLU A 1 87 ? -18.110 5.225 16.385 1.00 78.38 87 GLU A C 1
ATOM 739 O O . GLU A 1 87 ? -18.474 4.698 15.330 1.00 78.38 87 GLU A O 1
ATOM 744 N N . GLU A 1 88 ? -16.856 5.641 16.557 1.00 76.06 88 GLU A N 1
ATOM 745 C CA . GLU A 1 88 ? -15.859 5.586 15.498 1.00 76.06 88 GLU A CA 1
ATOM 746 C C . GLU A 1 88 ? -15.465 4.155 15.128 1.00 76.06 88 GL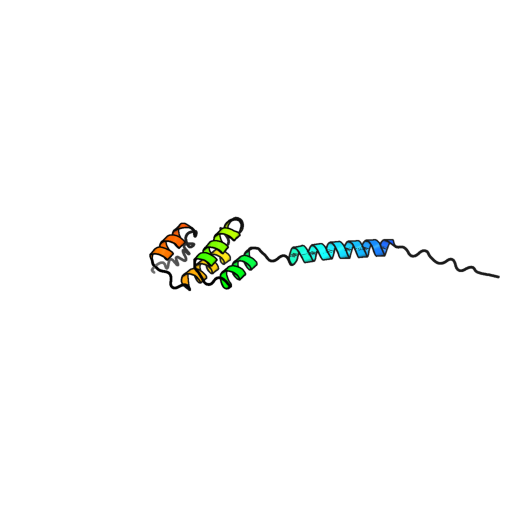U A C 1
ATOM 748 O O . GLU A 1 88 ? -15.215 3.888 13.949 1.00 76.06 88 GLU A O 1
ATOM 753 N N . LEU A 1 89 ? -15.445 3.242 16.103 1.00 77.25 89 LEU A N 1
ATOM 754 C CA . LEU A 1 89 ? -15.218 1.810 15.897 1.00 77.25 89 LEU A CA 1
ATOM 755 C C . LEU A 1 89 ? -16.353 1.154 15.097 1.00 77.25 89 LEU A C 1
ATOM 757 O O . LEU A 1 89 ? -16.097 0.324 14.214 1.00 77.25 89 LEU A O 1
ATOM 761 N N . LYS A 1 90 ? -17.606 1.548 15.355 1.00 79.19 90 LYS A N 1
ATOM 762 C CA . LYS A 1 90 ? -18.758 1.102 14.557 1.00 79.19 90 LYS A CA 1
ATOM 763 C C . LYS A 1 90 ? -18.665 1.561 13.107 1.00 79.19 90 LYS A C 1
ATOM 765 O O . LYS A 1 90 ? -18.946 0.785 12.201 1.00 79.19 90 LYS A O 1
ATOM 770 N N . GLU A 1 91 ? -18.225 2.789 12.869 1.00 80.12 91 GLU A N 1
ATOM 771 C CA . GLU A 1 91 ? -18.023 3.265 11.500 1.00 80.12 91 GLU A CA 1
ATOM 772 C C . GLU A 1 91 ? -16.909 2.487 10.792 1.00 80.12 91 GLU A C 1
ATOM 774 O O . GLU A 1 91 ? -17.102 2.050 9.660 1.00 80.12 91 GLU A O 1
ATOM 779 N N . CYS A 1 92 ? -15.782 2.228 11.467 1.00 80.56 92 CYS A N 1
ATOM 780 C CA . CYS A 1 92 ? -14.677 1.438 10.910 1.00 80.56 92 CYS A CA 1
ATOM 781 C C . CYS A 1 92 ? -15.103 0.018 10.514 1.00 80.56 92 CYS A C 1
ATOM 783 O O . CYS A 1 92 ? -14.696 -0.479 9.466 1.00 80.56 92 CYS A O 1
ATOM 785 N N . THR A 1 93 ? -15.958 -0.630 11.308 1.00 77.19 93 THR A N 1
ATOM 786 C CA . THR A 1 93 ? -16.502 -1.959 10.975 1.00 77.19 93 THR A CA 1
ATOM 787 C C . THR A 1 93 ? -17.498 -1.940 9.809 1.00 77.19 93 THR A C 1
ATOM 789 O O . THR A 1 93 ? -17.753 -2.990 9.225 1.00 77.19 93 THR A O 1
ATOM 792 N N . GLY A 1 94 ? -18.023 -0.769 9.427 1.00 80.31 94 GLY A N 1
ATOM 793 C CA . GLY A 1 94 ? -18.926 -0.612 8.285 1.00 80.31 94 GLY A CA 1
ATOM 794 C C . GLY A 1 94 ? -18.235 -0.642 6.918 1.00 80.31 94 GLY A C 1
ATOM 795 O O . GLY A 1 94 ? -18.847 -1.071 5.942 1.00 80.31 94 GLY A O 1
ATOM 796 N N . TRP A 1 95 ? -16.974 -0.207 6.827 1.00 84.75 95 TRP A N 1
ATOM 797 C CA . TRP A 1 95 ? -16.249 -0.110 5.550 1.00 84.75 95 TRP A CA 1
ATOM 798 C C . TRP A 1 95 ? -15.003 -0.998 5.442 1.00 84.75 95 TRP A C 1
ATOM 800 O O . TRP A 1 95 ? -14.545 -1.234 4.319 1.00 84.75 95 TRP A O 1
ATOM 810 N N . LEU A 1 96 ? -14.466 -1.524 6.552 1.00 84.50 96 LEU A N 1
ATOM 811 C CA . LEU A 1 96 ? -13.431 -2.563 6.510 1.00 84.50 96 LEU A CA 1
ATOM 812 C C . LEU A 1 96 ? -14.051 -3.961 6.357 1.00 84.50 96 LEU A C 1
ATOM 814 O O . LEU A 1 96 ? -15.029 -4.274 7.036 1.00 84.50 96 LEU A O 1
ATOM 818 N N . PRO A 1 97 ? -13.444 -4.860 5.559 1.00 81.94 97 PRO A N 1
ATOM 819 C CA . PRO A 1 97 ? -13.834 -6.263 5.567 1.00 81.94 97 PRO A CA 1
ATOM 820 C C . PRO A 1 97 ? -13.589 -6.889 6.952 1.00 81.94 97 PRO A C 1
ATOM 822 O O . PRO A 1 97 ? -12.704 -6.435 7.693 1.00 81.94 97 PRO A O 1
ATOM 825 N N . PRO A 1 98 ? -14.332 -7.950 7.315 1.00 77.12 98 PRO A N 1
ATOM 826 C CA . PRO A 1 98 ? -14.152 -8.640 8.587 1.00 77.12 98 PRO A CA 1
ATOM 827 C C . PRO A 1 98 ? -12.744 -9.231 8.705 1.00 77.12 98 PRO A C 1
ATOM 829 O O . PRO A 1 98 ? -12.098 -9.574 7.711 1.00 77.12 98 PRO A O 1
ATOM 832 N N . ALA A 1 99 ? -12.239 -9.334 9.936 1.00 71.62 99 ALA A N 1
ATOM 833 C CA . ALA A 1 99 ? -10.964 -9.997 10.171 1.00 71.62 99 ALA A CA 1
ATOM 834 C C . ALA A 1 99 ? -11.032 -11.465 9.730 1.00 71.62 99 ALA A C 1
ATOM 836 O O . ALA A 1 99 ? -12.050 -12.116 9.992 1.00 71.62 99 ALA A O 1
ATOM 837 N N . PRO A 1 100 ? -9.986 -11.994 9.060 1.00 65.38 100 PRO A N 1
ATOM 838 C CA . PRO A 1 100 ? -9.934 -13.413 8.761 1.00 65.38 100 PRO A CA 1
ATOM 839 C C . PRO A 1 100 ? -10.017 -14.164 10.090 1.00 65.38 100 PRO A C 1
ATOM 841 O O . PRO A 1 100 ? -9.229 -13.927 11.006 1.00 65.38 100 PRO A O 1
ATOM 844 N N . LYS A 1 101 ? -11.023 -15.033 10.221 1.00 61.38 101 LYS A N 1
ATOM 845 C CA . LYS A 1 101 ? -11.143 -15.932 11.368 1.00 61.38 101 LYS A CA 1
ATOM 846 C C . LYS A 1 101 ? -10.023 -16.958 11.232 1.00 61.38 101 LYS A C 1
ATOM 848 O O . LYS A 1 101 ? -10.197 -17.958 10.544 1.00 61.38 101 LYS A O 1
ATOM 853 N N . SER A 1 102 ? -8.863 -16.698 11.828 1.00 54.44 102 SER A N 1
ATOM 854 C CA . SER A 1 102 ? -7.791 -17.685 11.929 1.00 54.44 102 SER A CA 1
ATOM 855 C C . SER A 1 102 ? -8.255 -18.820 12.844 1.00 54.44 102 SER A C 1
ATOM 857 O O . SER A 1 102 ? -8.084 -18.798 14.059 1.00 54.44 102 SER A O 1
ATOM 859 N N . ILE A 1 103 ? -8.902 -19.823 12.256 1.00 49.53 103 ILE A N 1
ATOM 860 C CA . ILE A 1 103 ? -9.241 -21.070 12.937 1.00 49.53 103 ILE A CA 1
ATOM 861 C C . ILE A 1 103 ? -7.970 -21.928 12.952 1.00 49.53 103 ILE A C 1
ATOM 863 O O . ILE A 1 103 ? -7.792 -22.817 12.129 1.00 49.53 103 ILE A O 1
ATOM 867 N N . ASN A 1 104 ? -7.062 -21.648 13.888 1.00 54.47 104 ASN A N 1
ATOM 868 C CA . ASN A 1 104 ? -6.050 -22.617 14.315 1.00 54.47 104 ASN A CA 1
ATOM 869 C C . ASN A 1 104 ? -6.658 -23.458 15.445 1.00 54.47 104 ASN A C 1
ATOM 871 O O . ASN A 1 104 ? -6.381 -23.242 16.623 1.00 54.47 104 ASN A O 1
ATOM 875 N N . LEU A 1 105 ? -7.557 -24.376 15.086 1.00 56.59 105 LEU A N 1
ATOM 876 C CA . LEU A 1 105 ? -8.182 -25.316 16.017 1.00 56.59 105 LEU A CA 1
ATOM 877 C C . LEU A 1 105 ? -7.259 -26.537 16.135 1.00 56.59 105 LEU A C 1
ATOM 879 O O . LEU A 1 105 ? -7.323 -27.455 15.322 1.00 56.59 105 LEU A O 1
ATOM 883 N N . ILE A 1 106 ? -6.355 -26.526 17.117 1.00 61.56 106 ILE A N 1
ATOM 884 C CA . ILE A 1 106 ? -5.610 -27.731 17.501 1.00 61.56 106 ILE A CA 1
ATOM 885 C C . ILE A 1 106 ? -6.600 -28.613 18.262 1.00 61.56 106 ILE A C 1
ATOM 887 O O . ILE A 1 106 ? -6.849 -28.406 19.447 1.00 61.56 106 ILE A O 1
ATOM 891 N N . ILE A 1 107 ? -7.223 -29.558 17.561 1.00 60.09 107 ILE A N 1
ATOM 892 C CA . ILE A 1 107 ? -8.033 -30.599 18.193 1.00 60.09 107 ILE A CA 1
ATOM 893 C C . ILE A 1 107 ? -7.044 -31.548 18.869 1.00 60.09 107 ILE A C 1
ATOM 895 O O . ILE A 1 107 ? -6.382 -32.335 18.196 1.00 60.09 107 ILE A O 1
ATOM 899 N N . VAL A 1 108 ? -6.906 -31.439 20.188 1.00 61.28 108 VAL A N 1
ATOM 900 C CA . VAL A 1 108 ? -6.239 -32.459 21.000 1.00 61.28 108 VAL A CA 1
ATOM 901 C C . VAL A 1 108 ? -7.288 -33.538 21.276 1.00 61.28 108 VAL A C 1
ATOM 903 O O . VAL A 1 108 ? -8.262 -33.239 21.968 1.00 61.28 108 VAL A O 1
ATOM 906 N N . PRO A 1 109 ? -7.175 -34.752 20.708 1.00 59.28 109 PRO A N 1
ATOM 907 C CA . PRO A 1 109 ? -8.013 -35.855 21.149 1.00 59.28 109 PRO A CA 1
ATOM 908 C C . PRO A 1 109 ? -7.601 -36.220 22.578 1.00 59.28 109 PRO A C 1
ATOM 910 O O . PRO A 1 109 ? -6.424 -36.473 22.836 1.00 59.28 109 PRO A O 1
ATOM 913 N N . ASP A 1 110 ? -8.567 -36.188 23.493 1.00 57.19 110 ASP A N 1
ATOM 914 C CA . ASP A 1 110 ? -8.387 -36.664 24.864 1.00 57.19 110 ASP A CA 1
ATOM 915 C C . ASP A 1 110 ? -8.156 -38.187 24.822 1.00 57.19 110 ASP A C 1
ATOM 917 O O . ASP A 1 110 ? -8.868 -38.898 24.101 1.00 57.19 110 ASP A O 1
ATOM 921 N N . LEU A 1 111 ? -7.106 -38.644 25.511 1.00 58.03 111 LEU A N 1
ATOM 922 C CA . LEU A 1 111 ? -6.607 -40.029 25.552 1.00 58.03 111 LEU A CA 1
ATOM 923 C C . LEU A 1 111 ? -7.189 -40.788 26.746 1.00 58.03 111 LEU A C 1
ATOM 925 O O . LEU A 1 111 ? -7.157 -40.225 27.863 1.00 58.03 111 LEU A O 1
#

Foldseek 3Di:
DDDPPDDPDDPCVVVVVVVVVVVVVVVVVVVVPPDDLLVVLLVQLVVDDDPVSLVVSCVVSCVPCLPPPVSLVSSVVSVVVDPDDPVSVVVVPVPRDDDPPPPPPPPDPDD

Sequence (111 aa):
MEQVQKKKKKDKKPLYILFGFLVFFGLFIYLITRPSSQSEAIKELKTSFNKKDIEMVWYKYKADLYQDEEFLLETRKKLSNLNLTDEELKECTGWLPPAPKSINLIIVPDL

Radius of gyration: 28.7 Å; chains: 1; bounding box: 74×51×80 Å